Protein AF-A0AAV1M389-F1 (afdb_monomer_lite)

Secondary structure (DSSP, 8-state):
----GGGG---S-GGGBPPGGGTTTS-EEEEEEEETTTTEEEEEEEEGGG-SPPSSSS-BSSHHHHHHHHT---

Organism: NCBI:txid213953

Sequence (74 aa):
MVDSEKCKILPPERHCIIESAAKDRWPHTERYAFDWYPQKCILIRWSEHCGPAPTGVNNFDSERACQDECSGWA

InterPro domains:
  IPR036880 Pancreatic trypsin inhibitor Kunitz domain superfamily [G3DSA:4.10.410.10] (2-72)
  IPR036880 Pancreatic trypsin inhibitor Kunitz domain superfamily [SSF57362] (12-71)

Structure (mmCIF, N/CA/C/O backbone):
data_AF-A0AAV1M389-F1
#
_entry.id   AF-A0AAV1M389-F1
#
loop_
_atom_site.group_PDB
_atom_site.id
_atom_site.type_symbol
_atom_site.label_atom_id
_atom_site.label_alt_id
_atom_site.label_comp_id
_atom_site.label_asym_id
_atom_site.label_entity_id
_atom_site.label_seq_id
_atom_site.pdbx_PDB_ins_code
_atom_site.Cartn_x
_atom_site.Cartn_y
_atom_site.Cartn_z
_atom_site.occupancy
_atom_site.B_iso_or_equiv
_atom_site.auth_seq_id
_atom_site.auth_comp_id
_atom_site.auth_asym_id
_atom_site.auth_atom_id
_atom_site.pdbx_PDB_model_num
ATOM 1 N N . MET A 1 1 ? -9.373 8.122 18.051 1.00 49.56 1 MET A N 1
ATOM 2 C CA . MET A 1 1 ? -9.236 7.950 16.590 1.00 49.56 1 MET A CA 1
ATOM 3 C C . MET A 1 1 ? -7.757 7.818 16.324 1.00 49.56 1 MET A C 1
ATOM 5 O O . MET A 1 1 ? -7.016 8.651 16.831 1.00 49.56 1 MET A O 1
ATOM 9 N N . VAL A 1 2 ? -7.324 6.749 15.658 1.00 54.78 2 VAL A N 1
ATOM 10 C CA . VAL A 1 2 ? -5.918 6.629 15.268 1.00 54.78 2 VAL A CA 1
ATOM 11 C C . VAL A 1 2 ? -5.650 7.665 14.193 1.00 54.78 2 VAL A C 1
ATOM 13 O O . VAL A 1 2 ? -6.211 7.607 13.105 1.00 54.78 2 VAL A O 1
ATOM 16 N N . ASP A 1 3 ? -4.851 8.658 14.561 1.00 58.84 3 ASP A N 1
ATOM 17 C CA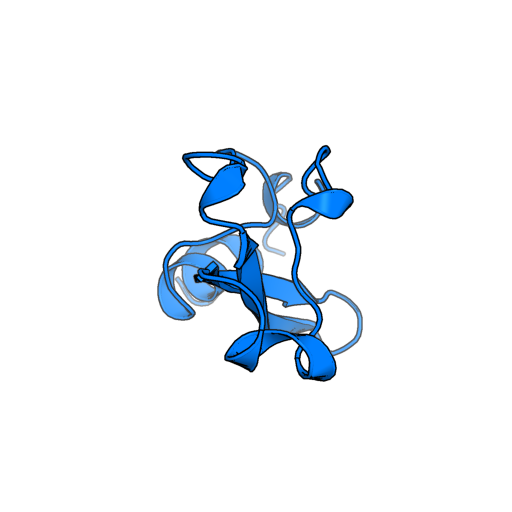 . ASP A 1 3 ? -4.431 9.759 13.705 1.00 58.84 3 ASP A CA 1
ATOM 18 C C . ASP A 1 3 ? -3.006 9.496 13.205 1.00 58.84 3 ASP A C 1
ATOM 20 O O . ASP A 1 3 ? -2.116 10.333 13.333 1.00 58.84 3 ASP A O 1
ATOM 24 N N . SER A 1 4 ? -2.743 8.276 12.715 1.00 73.19 4 SER A N 1
ATOM 25 C CA . SER A 1 4 ? -1.439 8.001 12.118 1.00 73.19 4 SER A CA 1
ATOM 26 C C . SER A 1 4 ? -1.370 8.689 10.759 1.00 73.19 4 SER A C 1
ATOM 28 O O . SER A 1 4 ? -1.945 8.238 9.764 1.00 73.19 4 SER A O 1
ATOM 30 N N . GLU A 1 5 ? -0.650 9.808 10.725 1.00 81.75 5 GLU A N 1
ATOM 31 C CA . GLU A 1 5 ? -0.377 10.591 9.518 1.00 81.75 5 GLU A CA 1
ATOM 32 C C . GLU A 1 5 ? 0.195 9.728 8.383 1.00 81.75 5 GLU A C 1
ATOM 34 O O . GLU A 1 5 ? -0.125 9.955 7.216 1.00 81.75 5 GLU A O 1
ATOM 39 N N . LYS A 1 6 ? 0.945 8.662 8.705 1.00 84.56 6 LYS A N 1
ATOM 40 C CA . LYS A 1 6 ? 1.498 7.729 7.708 1.00 84.56 6 LYS A CA 1
ATOM 41 C C . LYS A 1 6 ? 0.413 7.130 6.819 1.00 84.56 6 LYS A C 1
ATOM 43 O O . LYS A 1 6 ? 0.598 7.019 5.613 1.00 84.56 6 LYS A O 1
ATOM 48 N N . CYS A 1 7 ? -0.739 6.800 7.393 1.00 88.56 7 CYS A N 1
ATOM 49 C CA . CYS A 1 7 ? -1.851 6.161 6.694 1.00 88.56 7 CYS A CA 1
ATOM 50 C C . CYS A 1 7 ? -2.527 7.106 5.686 1.00 88.56 7 CYS A C 1
ATOM 52 O O . CYS A 1 7 ? -3.229 6.652 4.782 1.00 88.56 7 CYS A O 1
ATOM 54 N N . LYS A 1 8 ? -2.320 8.423 5.810 1.00 86.81 8 LYS A N 1
ATOM 55 C CA . LYS A 1 8 ? -2.845 9.441 4.885 1.00 86.81 8 LYS A CA 1
ATOM 56 C C . LYS A 1 8 ? -1.861 9.777 3.761 1.00 86.81 8 LYS A C 1
ATOM 58 O O . LYS A 1 8 ? -2.274 10.285 2.719 1.00 86.81 8 LYS A O 1
ATOM 63 N N . ILE A 1 9 ? -0.573 9.494 3.952 1.00 89.25 9 ILE A N 1
ATOM 64 C CA . ILE A 1 9 ? 0.481 9.834 2.994 1.00 89.25 9 ILE A CA 1
ATOM 65 C C . ILE A 1 9 ? 0.612 8.703 1.976 1.00 89.25 9 ILE A C 1
ATOM 67 O O . ILE A 1 9 ? 1.094 7.620 2.289 1.00 89.25 9 ILE A O 1
ATOM 71 N N . LEU A 1 10 ? 0.190 8.941 0.736 1.00 86.00 10 LEU A N 1
ATOM 72 C CA . LEU A 1 10 ? 0.374 7.969 -0.343 1.00 86.00 10 LEU A CA 1
ATOM 73 C C . LEU A 1 10 ? 1.854 7.876 -0.753 1.00 86.00 10 LEU A C 1
ATOM 75 O O . LEU A 1 10 ? 2.538 8.903 -0.749 1.00 86.00 10 LEU A O 1
ATOM 79 N N . PRO A 1 11 ? 2.342 6.694 -1.179 1.00 85.56 11 PRO A N 1
ATOM 80 C CA . PRO A 1 11 ? 3.678 6.570 -1.749 1.00 85.56 11 PRO A CA 1
ATOM 81 C C . PRO A 1 11 ? 3.870 7.539 -2.930 1.00 85.56 11 PRO A C 1
ATOM 83 O O . PRO A 1 11 ? 3.008 7.583 -3.821 1.00 85.56 11 PRO A O 1
ATOM 86 N N . PRO A 1 12 ? 4.967 8.318 -2.958 1.00 84.19 12 PRO A N 1
ATOM 87 C CA . PRO A 1 12 ? 5.217 9.261 -4.043 1.00 84.19 12 PRO A CA 1
ATOM 88 C C . PRO A 1 12 ? 5.447 8.537 -5.378 1.00 84.19 12 PRO A C 1
ATOM 90 O O . PRO A 1 12 ? 4.982 8.995 -6.425 1.00 84.19 12 PRO A O 1
ATOM 93 N N . GLU A 1 13 ? 6.067 7.357 -5.357 1.00 89.50 13 GLU A N 1
ATOM 94 C CA . GLU A 1 13 ? 6.326 6.536 -6.539 1.00 89.50 13 GLU A CA 1
ATOM 95 C C . GLU A 1 13 ? 5.131 5.639 -6.887 1.00 89.50 13 GLU A C 1
ATOM 97 O O . GLU A 1 13 ? 5.208 4.412 -6.881 1.00 89.50 13 GLU A O 1
ATOM 102 N N . ARG A 1 14 ? 3.996 6.244 -7.251 1.00 86.62 14 ARG A N 1
ATOM 103 C CA . ARG A 1 14 ? 2.798 5.481 -7.660 1.00 86.62 14 ARG A CA 1
ATOM 104 C C . ARG A 1 14 ? 3.055 4.510 -8.817 1.00 86.62 14 ARG A C 1
ATOM 106 O O . ARG A 1 14 ? 2.411 3.473 -8.884 1.00 86.62 14 ARG A O 1
ATOM 113 N N . HIS A 1 15 ? 4.009 4.824 -9.696 1.00 91.00 15 HIS A N 1
ATOM 114 C CA . HIS A 1 15 ? 4.421 3.951 -10.801 1.00 91.00 15 HIS A CA 1
ATOM 115 C C . HIS A 1 15 ? 5.068 2.634 -10.332 1.00 91.00 15 HIS A C 1
ATOM 117 O O . HIS A 1 15 ? 5.171 1.696 -11.117 1.00 91.00 15 HIS A O 1
ATOM 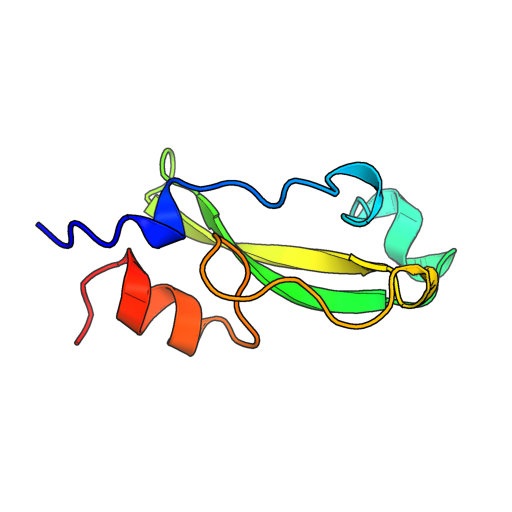123 N N . CYS A 1 16 ? 5.487 2.554 -9.067 1.00 93.69 16 CYS A N 1
ATOM 124 C CA . CYS A 1 16 ? 6.016 1.341 -8.453 1.00 93.69 16 CYS A CA 1
ATOM 125 C C . CYS A 1 16 ? 4.922 0.435 -7.883 1.00 93.69 16 CYS A C 1
ATOM 127 O O . CYS A 1 16 ? 5.227 -0.682 -7.475 1.00 93.69 16 CYS A O 1
ATOM 129 N N . ILE A 1 17 ? 3.661 0.876 -7.856 1.00 93.44 17 ILE A N 1
ATOM 130 C CA . ILE A 1 17 ? 2.534 0.046 -7.433 1.00 93.44 17 ILE A CA 1
ATOM 131 C C . ILE A 1 17 ? 1.996 -0.704 -8.653 1.00 93.44 17 ILE A C 1
ATOM 133 O O . ILE A 1 17 ? 1.494 -0.105 -9.601 1.00 93.44 17 ILE A O 1
ATOM 137 N N . ILE A 1 18 ? 2.095 -2.029 -8.620 1.00 92.88 18 ILE A N 1
ATOM 138 C CA . ILE A 1 18 ? 1.651 -2.913 -9.695 1.00 92.88 18 ILE A CA 1
ATOM 139 C C . ILE A 1 18 ? 0.192 -3.305 -9.466 1.00 92.88 18 ILE A C 1
ATOM 141 O O . ILE A 1 18 ? -0.188 -3.835 -8.417 1.00 92.88 18 ILE A O 1
ATOM 145 N N . GLU A 1 19 ? -0.634 -3.088 -10.486 1.00 87.19 19 GLU A N 1
ATOM 146 C CA . GLU A 1 19 ? -2.019 -3.544 -10.487 1.00 87.19 19 GLU A CA 1
ATOM 147 C C . GLU A 1 19 ? -2.109 -5.074 -10.481 1.00 87.19 19 GLU A C 1
ATOM 149 O O . GLU A 1 19 ? -1.281 -5.777 -11.064 1.00 87.19 19 GLU A O 1
ATOM 154 N N . SER A 1 20 ? -3.174 -5.615 -9.884 1.00 85.81 20 SER A N 1
ATOM 155 C CA . SER A 1 20 ? -3.372 -7.068 -9.790 1.00 85.81 20 SER A CA 1
ATOM 156 C C . SER A 1 20 ? -3.328 -7.775 -11.153 1.00 85.81 20 SER A C 1
ATOM 158 O O . SER A 1 20 ? -2.774 -8.868 -11.250 1.00 85.81 20 SER A O 1
ATOM 160 N N . ALA A 1 21 ? -3.826 -7.133 -12.215 1.00 88.12 21 ALA A N 1
ATOM 161 C CA . ALA A 1 21 ? -3.819 -7.673 -13.576 1.00 88.12 21 ALA A CA 1
ATOM 162 C C . ALA A 1 21 ? -2.410 -7.818 -14.188 1.00 88.12 21 ALA A C 1
ATOM 164 O O . ALA A 1 21 ? -2.225 -8.570 -15.144 1.00 88.12 21 ALA A O 1
ATOM 165 N N . ALA A 1 22 ? -1.415 -7.108 -13.652 1.00 87.12 22 ALA A N 1
ATOM 166 C CA . ALA A 1 22 ? -0.034 -7.119 -14.128 1.00 87.12 22 ALA A CA 1
ATOM 167 C C . ALA A 1 22 ? 0.916 -7.920 -13.218 1.00 87.12 22 ALA A C 1
ATOM 169 O O . ALA A 1 22 ? 2.110 -7.990 -13.511 1.00 87.12 22 ALA A O 1
ATOM 170 N N . LYS A 1 23 ? 0.399 -8.554 -12.153 1.00 87.00 23 LYS A N 1
ATOM 171 C CA . LYS A 1 23 ? 1.208 -9.240 -11.130 1.00 87.00 23 LYS A CA 1
ATOM 172 C C . LYS A 1 23 ? 2.116 -10.338 -11.700 1.00 87.00 23 LYS A C 1
ATOM 174 O O . LYS A 1 23 ? 3.253 -10.461 -11.273 1.00 87.00 23 LYS A O 1
ATOM 179 N N . ASP A 1 24 ? 1.644 -11.091 -12.695 1.00 91.31 24 ASP A N 1
ATOM 180 C CA . ASP A 1 24 ? 2.391 -12.228 -13.256 1.00 91.31 24 ASP A CA 1
ATOM 181 C C . ASP A 1 24 ? 3.406 -11.791 -14.329 1.00 91.31 24 ASP A C 1
ATOM 183 O O . ASP A 1 24 ? 4.157 -12.608 -14.855 1.00 91.31 24 ASP A O 1
ATOM 187 N N . ARG A 1 25 ? 3.418 -10.499 -14.686 1.00 90.56 25 ARG A N 1
ATOM 188 C CA . ARG A 1 25 ? 4.305 -9.935 -15.716 1.00 90.56 25 ARG A CA 1
ATOM 189 C C . ARG A 1 25 ? 5.549 -9.272 -15.135 1.00 90.56 25 ARG A C 1
ATOM 191 O O . ARG A 1 25 ? 6.525 -9.118 -15.860 1.00 90.56 25 ARG A O 1
ATOM 198 N N . TRP A 1 26 ? 5.505 -8.865 -13.866 1.00 89.69 26 TRP A N 1
ATOM 199 C CA . TRP A 1 26 ? 6.547 -8.057 -13.238 1.00 89.69 26 TRP A CA 1
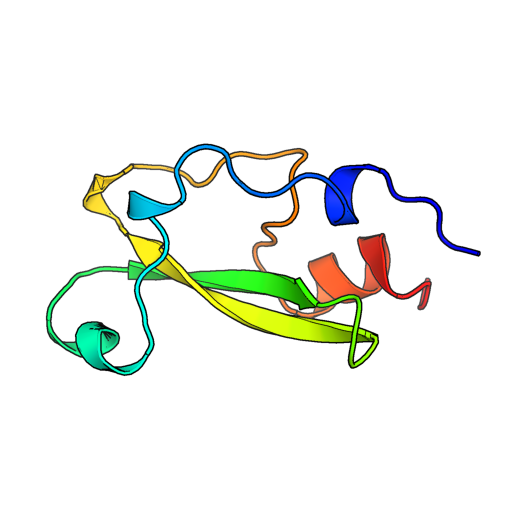ATOM 200 C C . TRP A 1 26 ? 6.892 -8.586 -11.842 1.00 89.69 26 TRP A C 1
ATOM 202 O O . TRP A 1 26 ? 5.976 -8.767 -11.030 1.00 89.69 26 TRP A O 1
ATOM 212 N N . PRO A 1 27 ? 8.186 -8.803 -11.534 1.00 93.69 27 PRO A N 1
ATOM 213 C CA . PRO A 1 27 ? 8.630 -9.132 -10.185 1.00 93.69 27 PRO A CA 1
ATOM 214 C C . PRO A 1 27 ? 8.200 -8.058 -9.186 1.00 93.69 27 PRO A C 1
ATOM 216 O O . PRO A 1 27 ? 8.311 -6.854 -9.447 1.00 93.69 27 PRO A O 1
ATOM 219 N N . HIS A 1 28 ? 7.671 -8.497 -8.050 1.00 95.06 28 HIS A N 1
ATOM 220 C CA . HIS A 1 28 ? 7.095 -7.606 -7.059 1.00 95.06 28 HIS A CA 1
ATOM 221 C C . HIS A 1 28 ? 7.118 -8.211 -5.663 1.00 95.06 28 HIS A C 1
ATOM 223 O O . HIS A 1 28 ? 7.040 -9.423 -5.479 1.00 95.06 28 HIS A O 1
ATOM 229 N N . THR A 1 29 ? 7.114 -7.330 -4.672 1.00 95.00 29 THR A N 1
ATOM 230 C CA . THR A 1 29 ? 6.886 -7.685 -3.276 1.00 95.00 29 THR A CA 1
ATOM 231 C C . THR A 1 29 ? 5.456 -7.340 -2.886 1.00 95.00 29 THR A C 1
ATOM 233 O O . THR A 1 29 ? 4.953 -6.257 -3.198 1.00 95.00 29 THR A O 1
ATOM 236 N N . GLU A 1 30 ? 4.797 -8.248 -2.178 1.00 95.50 30 GLU A N 1
ATOM 237 C CA . GLU A 1 30 ? 3.507 -7.974 -1.556 1.00 95.50 30 GLU A CA 1
ATOM 238 C C . GLU A 1 30 ? 3.668 -6.988 -0.396 1.00 95.50 30 GLU A C 1
ATOM 240 O O . GLU A 1 30 ? 4.593 -7.085 0.409 1.00 95.50 30 GLU A O 1
ATOM 245 N N . ARG A 1 31 ? 2.784 -5.993 -0.354 1.00 95.38 31 ARG A N 1
ATOM 246 C CA . ARG A 1 31 ? 2.761 -4.913 0.635 1.00 95.38 31 ARG A CA 1
ATOM 247 C C . ARG A 1 31 ? 1.314 -4.581 0.972 1.00 95.38 31 ARG A C 1
ATOM 249 O O . ARG A 1 31 ? 0.403 -4.979 0.253 1.00 95.38 31 ARG A O 1
ATOM 256 N N . TYR A 1 32 ? 1.087 -3.819 2.029 1.00 94.62 32 TYR A N 1
ATOM 257 C CA . TYR A 1 32 ? -0.256 -3.433 2.453 1.00 94.62 32 TYR A CA 1
ATOM 258 C C . TYR A 1 32 ? -0.399 -1.918 2.510 1.00 94.62 32 TYR A C 1
ATOM 260 O O . TYR A 1 32 ? 0.544 -1.214 2.854 1.00 94.62 32 TYR A O 1
ATOM 268 N N . ALA A 1 33 ? -1.578 -1.414 2.171 1.00 93.62 33 ALA A N 1
ATOM 269 C CA . ALA A 1 33 ? -1.939 -0.011 2.334 1.00 93.62 33 ALA A CA 1
ATOM 270 C C . ALA A 1 33 ? -3.321 0.083 2.978 1.00 93.62 33 ALA A C 1
ATOM 272 O O . ALA A 1 33 ? -4.197 -0.730 2.697 1.00 93.62 33 ALA A O 1
ATOM 273 N N . PHE A 1 34 ? -3.529 1.066 3.841 1.00 92.94 34 PHE A N 1
ATOM 274 C CA . PHE A 1 34 ? -4.821 1.348 4.436 1.00 92.94 34 PHE A CA 1
ATOM 275 C C . PHE A 1 34 ? -5.703 2.115 3.450 1.00 92.94 34 PHE A C 1
ATOM 277 O O . PHE A 1 34 ? -5.349 3.205 2.995 1.00 92.94 34 PHE A O 1
ATOM 284 N N . ASP A 1 35 ? -6.857 1.546 3.124 1.00 91.25 35 ASP A N 1
ATOM 285 C CA . ASP A 1 35 ? -7.903 2.194 2.348 1.00 91.25 35 ASP A CA 1
ATOM 286 C C . ASP A 1 35 ? -8.940 2.796 3.299 1.00 91.25 35 ASP A C 1
ATOM 288 O O . ASP A 1 35 ? -9.653 2.081 4.007 1.00 91.25 35 ASP A O 1
ATOM 292 N N . TRP A 1 36 ? -9.020 4.127 3.310 1.00 86.12 36 TRP A N 1
ATOM 293 C CA . TRP A 1 36 ? -9.876 4.895 4.214 1.00 86.12 36 TRP A CA 1
ATOM 294 C C . TRP A 1 36 ? -11.367 4.779 3.903 1.00 86.12 36 TRP A C 1
ATOM 296 O O . TRP A 1 36 ? -12.176 5.027 4.796 1.00 86.12 36 TRP A O 1
ATOM 306 N N . TYR A 1 37 ? -11.748 4.423 2.673 1.00 87.12 37 TYR A N 1
ATOM 307 C CA . TYR A 1 37 ? -13.163 4.325 2.309 1.00 87.12 37 TYR A CA 1
ATOM 308 C C . TYR A 1 37 ? -13.833 3.079 2.922 1.00 87.12 37 TYR A C 1
ATOM 310 O O . TYR A 1 37 ? -14.750 3.233 3.728 1.00 87.12 37 TYR A O 1
ATOM 318 N N . PRO A 1 38 ? -13.365 1.849 2.643 1.00 89.75 38 PRO A N 1
ATOM 319 C CA . PRO A 1 38 ? -13.785 0.649 3.354 1.00 89.75 38 PRO A CA 1
ATOM 320 C C . PRO A 1 38 ? -13.120 0.479 4.733 1.00 89.75 38 PRO A C 1
ATOM 322 O O . PRO A 1 38 ? -13.414 -0.508 5.398 1.00 89.75 38 PRO A O 1
ATOM 325 N N . GLN A 1 39 ? -12.221 1.384 5.144 1.00 88.19 39 GLN A N 1
ATOM 326 C CA . GLN A 1 39 ? -11.456 1.331 6.402 1.00 88.19 39 GLN A CA 1
ATOM 327 C C . GLN A 1 39 ? -10.759 -0.018 6.638 1.00 88.19 39 GLN A C 1
ATOM 329 O O . GLN A 1 39 ? -10.899 -0.636 7.693 1.00 88.19 39 GLN A O 1
ATOM 334 N N . LYS A 1 40 ? -10.006 -0.496 5.642 1.00 91.31 40 LYS A N 1
ATOM 335 C CA . LYS A 1 40 ? -9.297 -1.785 5.714 1.00 91.31 40 LYS A CA 1
ATOM 336 C C . LYS A 1 40 ? -7.914 -1.717 5.087 1.00 91.31 40 LYS A C 1
ATOM 338 O O . LYS A 1 40 ? -7.671 -0.934 4.174 1.00 91.31 40 LYS A O 1
ATOM 343 N N . CYS A 1 41 ? -7.033 -2.606 5.526 1.00 92.94 41 CYS A N 1
ATOM 344 C CA . CYS A 1 41 ? -5.757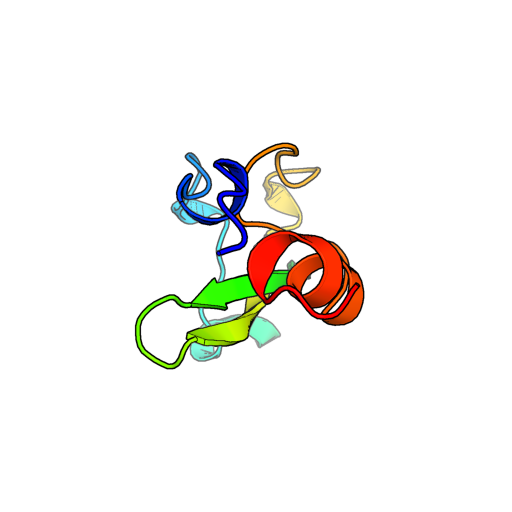 -2.843 4.866 1.00 92.94 41 CYS A CA 1
ATOM 345 C C . CYS A 1 41 ? -5.971 -3.678 3.599 1.00 92.94 41 CYS A C 1
ATOM 347 O O . CYS A 1 41 ? -6.618 -4.723 3.629 1.00 92.94 41 CYS A O 1
ATOM 349 N N . ILE A 1 42 ? -5.455 -3.199 2.471 1.00 93.44 42 ILE A N 1
ATOM 350 C CA . ILE A 1 42 ? -5.539 -3.854 1.168 1.00 93.44 42 ILE A CA 1
ATOM 351 C C . ILE A 1 42 ? -4.153 -4.267 0.688 1.00 93.44 42 ILE A C 1
ATOM 353 O O . ILE A 1 42 ? -3.173 -3.549 0.886 1.00 93.44 42 ILE A O 1
ATOM 357 N N . LEU A 1 43 ? -4.087 -5.421 0.026 1.00 94.31 43 LEU A N 1
ATOM 358 C CA . LEU A 1 43 ? -2.873 -5.907 -0.614 1.00 94.31 43 LEU A CA 1
ATOM 359 C C . LEU A 1 43 ? -2.548 -5.048 -1.842 1.00 94.31 43 LEU A C 1
ATOM 361 O O . LEU A 1 43 ? -3.312 -5.000 -2.809 1.00 94.31 43 LEU A O 1
ATOM 365 N N . ILE A 1 44 ? -1.372 -4.438 -1.821 1.00 94.44 44 ILE A N 1
ATOM 366 C CA . ILE A 1 44 ? -0.735 -3.781 -2.957 1.00 94.44 44 ILE A CA 1
ATOM 367 C C . ILE A 1 44 ? 0.532 -4.558 -3.342 1.00 94.44 44 ILE A C 1
ATOM 369 O O . ILE A 1 44 ? 1.002 -5.438 -2.620 1.00 94.44 44 ILE A O 1
ATOM 373 N N . ARG A 1 45 ? 1.088 -4.260 -4.514 1.00 95.44 45 ARG A N 1
ATOM 374 C CA . ARG A 1 45 ? 2.297 -4.920 -5.022 1.00 95.44 45 ARG A CA 1
ATOM 375 C C . ARG A 1 45 ? 3.321 -3.866 -5.369 1.00 95.44 45 ARG A C 1
ATOM 377 O O . ARG A 1 45 ? 3.018 -2.984 -6.163 1.00 95.44 45 ARG A O 1
ATOM 384 N N . TRP A 1 46 ? 4.503 -3.947 -4.780 1.00 95.25 46 TRP A N 1
ATOM 385 C CA . TRP A 1 46 ? 5.594 -3.021 -5.044 1.00 95.25 46 TRP A CA 1
ATOM 386 C C . TRP A 1 46 ? 6.578 -3.633 -6.035 1.00 95.25 46 TRP A C 1
ATOM 388 O O . TRP A 1 46 ? 7.090 -4.721 -5.791 1.00 95.25 46 TRP A O 1
ATOM 398 N N . SER A 1 47 ? 6.837 -2.945 -7.141 1.00 95.38 47 SER A N 1
ATOM 399 C CA . SER A 1 47 ? 7.783 -3.373 -8.170 1.00 95.38 47 SER A CA 1
ATOM 400 C C . SER A 1 47 ? 9.194 -3.504 -7.605 1.00 95.38 47 SER A C 1
ATOM 402 O O . SER A 1 47 ? 9.735 -2.547 -7.050 1.00 95.38 47 SER A O 1
ATOM 404 N N . GLU A 1 48 ? 9.830 -4.659 -7.807 1.00 94.38 48 GLU A N 1
ATOM 405 C CA . GLU A 1 48 ? 11.219 -4.874 -7.371 1.00 94.38 48 GLU A CA 1
ATOM 406 C C . GLU A 1 48 ? 12.210 -3.970 -8.118 1.00 94.38 48 GLU A C 1
ATOM 408 O O . GLU A 1 48 ? 13.262 -3.619 -7.585 1.00 94.38 48 GLU A O 1
ATOM 413 N N . HIS A 1 49 ? 11.851 -3.510 -9.320 1.00 92.88 49 HIS A N 1
ATOM 414 C CA . HIS A 1 49 ? 12.673 -2.588 -10.108 1.00 92.88 49 HIS A CA 1
ATOM 415 C C . HIS A 1 49 ? 12.833 -1.205 -9.465 1.00 92.88 49 HIS A C 1
ATOM 417 O O . HIS A 1 49 ? 13.792 -0.502 -9.777 1.00 92.88 49 HIS A O 1
ATOM 423 N N . CYS A 1 50 ? 11.921 -0.814 -8.574 1.00 92.62 50 CYS A N 1
ATOM 424 C CA . CYS A 1 50 ? 12.003 0.452 -7.850 1.00 92.62 50 CYS A CA 1
ATOM 425 C C . CYS A 1 50 ? 12.888 0.382 -6.598 1.00 92.62 50 CYS A C 1
ATOM 427 O O . CYS A 1 50 ? 13.095 1.397 -5.936 1.00 92.62 50 CYS A O 1
ATOM 429 N N . GLY A 1 51 ? 13.401 -0.803 -6.251 1.00 91.56 51 GLY A N 1
ATOM 430 C CA . GLY A 1 51 ? 14.110 -1.022 -4.998 1.00 91.56 51 GLY A CA 1
ATOM 431 C C . GLY A 1 51 ? 13.170 -1.058 -3.784 1.00 91.56 51 GLY A C 1
ATOM 432 O O . GLY A 1 51 ? 11.973 -1.332 -3.926 1.00 91.56 51 GLY A O 1
ATOM 433 N N . PRO A 1 52 ? 13.700 -0.829 -2.568 1.00 91.19 52 PRO A N 1
ATOM 434 C CA . PRO A 1 52 ? 12.915 -0.897 -1.342 1.00 91.19 52 PRO A CA 1
ATOM 435 C C . PRO A 1 52 ? 11.770 0.117 -1.341 1.00 91.19 52 PRO A C 1
ATOM 437 O O . PRO A 1 52 ? 11.965 1.286 -1.661 1.00 91.19 52 PRO A O 1
ATOM 440 N N . ALA A 1 53 ? 10.582 -0.325 -0.931 1.00 89.12 53 ALA A N 1
ATOM 441 C CA . ALA A 1 53 ? 9.456 0.579 -0.758 1.00 89.12 53 ALA A CA 1
ATOM 442 C C . ALA A 1 53 ? 9.742 1.649 0.316 1.00 89.12 53 ALA A C 1
ATOM 444 O O . ALA A 1 53 ? 10.374 1.330 1.331 1.00 89.12 53 ALA A O 1
ATOM 445 N N . PRO A 1 54 ? 9.250 2.887 0.129 1.00 89.31 54 PRO A N 1
ATOM 446 C CA . PRO A 1 54 ? 9.446 3.975 1.078 1.00 89.31 54 PRO A CA 1
ATOM 447 C C . PRO A 1 54 ? 8.804 3.662 2.432 1.00 89.31 54 PRO A C 1
ATOM 449 O O . PRO A 1 54 ? 7.741 3.045 2.514 1.00 89.31 54 PRO A O 1
ATOM 452 N N . THR A 1 55 ? 9.449 4.121 3.501 1.00 88.31 55 THR A N 1
ATOM 453 C CA . THR A 1 55 ? 8.933 4.044 4.872 1.00 88.31 55 THR A CA 1
ATOM 454 C C . THR A 1 55 ? 8.232 5.349 5.256 1.00 88.31 55 THR A C 1
ATOM 456 O O . THR A 1 55 ? 8.397 6.376 4.601 1.00 88.31 55 THR A O 1
ATOM 459 N N . GLY A 1 56 ? 7.422 5.326 6.321 1.00 87.88 56 GLY A N 1
ATOM 460 C CA . GLY A 1 56 ? 6.735 6.530 6.817 1.00 87.88 56 GLY A CA 1
ATOM 461 C C . GLY A 1 56 ? 5.557 7.000 5.955 1.00 87.88 56 GLY A C 1
ATOM 462 O O . GLY A 1 56 ? 5.015 8.075 6.192 1.00 87.88 56 GLY A O 1
ATOM 463 N N . VAL A 1 57 ? 5.150 6.189 4.983 1.00 92.69 57 VAL A N 1
ATOM 464 C CA . VAL A 1 57 ? 3.984 6.406 4.124 1.00 92.69 57 VAL A CA 1
ATOM 465 C C . VAL A 1 57 ? 3.040 5.212 4.242 1.00 92.69 57 VAL A C 1
ATOM 467 O O . VAL A 1 57 ? 3.353 4.229 4.915 1.00 92.69 57 VAL A O 1
ATOM 470 N N . ASN A 1 58 ? 1.894 5.282 3.576 1.00 93.00 58 ASN A N 1
ATOM 471 C CA . ASN A 1 58 ? 0.876 4.243 3.530 1.00 93.00 58 ASN A CA 1
ATOM 472 C C . ASN A 1 58 ? 1.352 3.041 2.687 1.00 93.00 58 ASN A C 1
ATOM 474 O O . ASN A 1 58 ? 0.933 2.854 1.542 1.00 93.00 58 ASN A O 1
ATOM 478 N N . ASN A 1 59 ? 2.317 2.295 3.230 1.00 93.88 59 ASN A N 1
ATOM 479 C CA . ASN A 1 59 ? 2.964 1.134 2.629 1.00 93.88 59 ASN A CA 1
ATOM 480 C C . ASN A 1 59 ? 3.630 0.283 3.723 1.00 93.88 59 ASN A C 1
ATOM 482 O O . ASN A 1 59 ? 4.653 0.660 4.296 1.00 93.88 59 ASN A O 1
ATOM 486 N N . PHE A 1 60 ? 3.044 -0.873 4.003 1.00 94.06 60 PHE A N 1
ATOM 487 C CA . PHE A 1 60 ? 3.396 -1.750 5.115 1.00 94.06 60 PHE A CA 1
ATOM 488 C C . PHE A 1 60 ? 3.876 -3.110 4.606 1.00 94.06 60 PHE A C 1
ATOM 490 O O . PHE A 1 60 ? 3.476 -3.569 3.536 1.00 94.06 60 PHE A O 1
ATOM 497 N N . ASP A 1 61 ? 4.748 -3.760 5.369 1.00 94.75 61 ASP A N 1
ATOM 498 C CA . ASP A 1 61 ? 5.296 -5.086 5.053 1.00 94.75 61 ASP A CA 1
ATOM 499 C C . ASP A 1 61 ? 4.295 -6.232 5.280 1.00 94.75 61 ASP A C 1
ATOM 501 O O . ASP A 1 61 ? 4.453 -7.317 4.726 1.00 94.75 61 ASP A O 1
ATOM 505 N N . SER A 1 62 ? 3.251 -5.989 6.069 1.00 94.50 62 SER A N 1
ATOM 506 C CA . SER A 1 62 ? 2.253 -6.978 6.456 1.00 94.50 62 SER A CA 1
ATOM 507 C C . SER A 1 62 ? 0.898 -6.330 6.728 1.00 94.50 62 SER A C 1
ATOM 509 O O . SER A 1 62 ? 0.8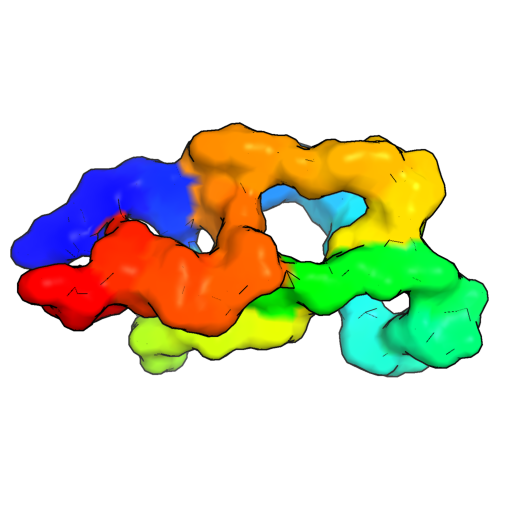03 -5.146 7.063 1.00 94.50 62 SER A O 1
ATOM 511 N N . GLU A 1 63 ? -0.166 -7.129 6.613 1.00 93.88 63 GLU A N 1
ATOM 512 C CA . GLU A 1 63 ? -1.523 -6.688 6.943 1.00 93.88 63 GLU A CA 1
ATOM 513 C C . GLU A 1 63 ? -1.610 -6.234 8.401 1.00 93.88 63 GLU A C 1
ATOM 515 O O . GLU A 1 63 ? -2.189 -5.190 8.688 1.00 93.88 63 GLU A O 1
AT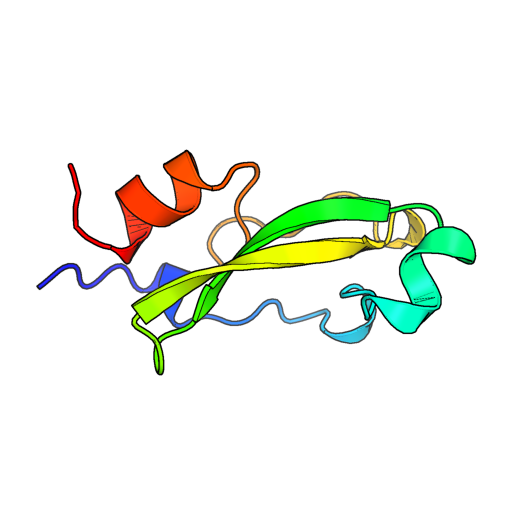OM 520 N N . ARG A 1 64 ? -0.964 -6.978 9.306 1.00 92.56 64 ARG A N 1
ATOM 521 C CA . ARG A 1 64 ? -0.924 -6.663 10.733 1.00 92.56 64 ARG A CA 1
ATOM 522 C C . ARG A 1 64 ? -0.234 -5.331 11.012 1.00 92.56 64 ARG A C 1
ATOM 524 O O . ARG A 1 64 ? -0.806 -4.516 11.715 1.00 92.56 64 ARG A O 1
ATOM 531 N N . ALA A 1 65 ? 0.932 -5.062 10.419 1.00 92.38 65 ALA A N 1
ATOM 532 C CA . ALA A 1 65 ? 1.604 -3.772 10.603 1.00 92.38 65 ALA A CA 1
ATOM 533 C C . ALA A 1 65 ? 0.737 -2.596 10.122 1.00 92.38 65 ALA A C 1
ATOM 535 O O . ALA A 1 65 ? 0.693 -1.549 10.763 1.00 92.38 65 ALA A O 1
ATOM 536 N N . CYS A 1 66 ? 0.004 -2.785 9.021 1.00 93.25 66 CYS A N 1
ATOM 537 C CA . CYS A 1 66 ? -0.976 -1.810 8.554 1.00 93.25 66 CYS A CA 1
ATOM 538 C C . CYS A 1 66 ? -2.140 -1.637 9.547 1.00 93.25 66 CYS A C 1
ATOM 540 O O . CYS A 1 66 ? -2.554 -0.513 9.822 1.00 93.25 66 CYS A O 1
ATOM 542 N N . GLN A 1 67 ? -2.673 -2.729 10.100 1.00 91.44 67 GLN A N 1
ATOM 543 C CA . GLN A 1 67 ? -3.775 -2.684 11.062 1.00 91.44 67 GLN A CA 1
ATOM 544 C C . GLN A 1 67 ? -3.360 -2.007 12.373 1.00 91.44 67 GLN A C 1
ATOM 546 O O . GLN A 1 67 ? -4.071 -1.103 12.825 1.00 91.44 67 GLN A O 1
ATOM 551 N N . ASP A 1 68 ? -2.213 -2.397 12.927 1.00 90.06 68 ASP A N 1
ATOM 552 C CA . ASP A 1 68 ? -1.651 -1.858 14.166 1.00 90.06 68 ASP A CA 1
ATOM 553 C C . ASP A 1 68 ? -1.409 -0.338 14.029 1.00 90.06 68 ASP A C 1
ATOM 555 O O . ASP A 1 68 ? -1.728 0.433 14.934 1.00 90.06 68 ASP A O 1
ATOM 559 N N . GLU A 1 69 ? -0.910 0.122 12.872 1.00 89.88 69 GLU A N 1
ATOM 560 C CA . GLU A 1 69 ? -0.631 1.544 12.622 1.00 89.88 69 GLU A CA 1
ATOM 561 C C . GLU A 1 69 ? -1.886 2.359 12.252 1.00 89.88 69 GLU A C 1
ATOM 563 O O . GLU A 1 69 ? -1.992 3.513 12.664 1.00 89.88 69 GLU A O 1
ATOM 568 N N . CYS A 1 70 ? -2.827 1.808 11.474 1.00 89.06 70 CYS A N 1
ATOM 569 C CA . CYS A 1 70 ? -3.892 2.597 10.831 1.00 89.06 70 CYS A CA 1
ATOM 570 C C . CYS A 1 70 ? -5.312 2.324 11.333 1.00 89.06 70 CYS A C 1
ATOM 572 O O . CYS A 1 70 ? -6.164 3.208 11.260 1.00 89.06 70 CYS A O 1
ATOM 574 N N . SER A 1 71 ? -5.603 1.114 11.814 1.00 75.38 71 SER A N 1
ATOM 575 C CA . SER A 1 71 ? -6.977 0.700 12.145 1.00 75.38 71 SER A CA 1
ATOM 576 C C . SER A 1 71 ? -7.317 0.807 13.635 1.00 75.38 71 SER A C 1
ATOM 578 O O . SER A 1 71 ? -8.476 0.647 14.010 1.00 75.38 71 SER A O 1
ATOM 580 N N . GLY A 1 72 ? -6.334 1.114 14.488 1.00 66.38 72 GLY A N 1
ATOM 581 C CA . GLY A 1 72 ? -6.539 1.258 15.933 1.00 66.38 72 GLY A CA 1
ATOM 582 C C . GLY A 1 72 ? -6.824 -0.028 16.682 1.00 66.38 72 GLY A C 1
ATOM 583 O O . GLY A 1 72 ? -7.327 0.031 17.801 1.00 66.38 72 GLY A O 1
ATOM 584 N N . TRP A 1 73 ? -6.470 -1.163 16.087 1.00 51.12 73 TRP A N 1
ATOM 585 C CA . TRP A 1 73 ? -6.365 -2.441 16.774 1.00 51.12 73 TRP A CA 1
ATOM 586 C C . TRP A 1 73 ? -4.949 -2.564 17.346 1.00 51.12 73 TRP A C 1
ATOM 588 O O . TRP A 1 73 ? -4.123 -3.296 16.816 1.00 51.12 73 TRP A O 1
ATOM 598 N N . ALA A 1 74 ? -4.670 -1.797 18.397 1.00 44.16 74 ALA A N 1
ATOM 599 C CA . ALA A 1 74 ? -3.517 -1.985 19.275 1.00 44.16 74 ALA A CA 1
ATOM 600 C C . ALA A 1 74 ? -4.016 -2.122 20.716 1.00 44.16 74 ALA A C 1
ATOM 602 O O . ALA A 1 74 ? -4.927 -1.344 21.090 1.00 44.16 74 ALA A O 1
#

Foldseek 3Di:
DQPLVQLVAAFPPPVQWDDPVCPVVADWAWWWFQDPPVRAIDIITGGCVVPDGDPSHRIGNDRVVNCVRRVVPD

pLDDT: mean 87.53, std 10.94, range [44.16, 95.5]

Radius of gyration: 12.13 Å; chains: 1; bounding box: 28×23×35 Å